Protein AF-A0A535LCZ8-F1 (afdb_monomer_lite)

Foldseek 3Di:
DQLADPQAADDPVADWDPPPNIGGRDPHNVVRVVVVVCCCVVPCCPPVVNDDLLSVQCVVPNCVNVDDSVVVSVVVVVVVVCVVVVNDDD

Sequence (90 aa):
MTLSLSNMRCVPEYRCLQENGGYAIFDTWEQGFEAWFKLIRNLYVAYWGRVTVDQIIPKYAPNSDGNNEAGYIASLKHTIDVWRAGIVQA

Secondary structure (DSSP, 8-state):
----SSSPPP-TTSEEE-GGG-EEE-SSHHHHHHHHHHIIIIIIIIIT---SHHHHHHHHS-GGGT--HHHHHHHHHHHHHHHHTT----

Structure (mmCIF, N/CA/C/O backbone):
data_AF-A0A535LCZ8-F1
#
_entry.id   AF-A0A535LCZ8-F1
#
loop_
_atom_site.group_PDB
_atom_site.id
_atom_site.type_symbol
_atom_site.label_atom_id
_atom_site.label_alt_id
_atom_site.label_comp_id
_atom_site.label_asym_id
_atom_site.label_entity_id
_atom_site.label_seq_id
_atom_site.pdbx_PDB_ins_code
_atom_site.Cartn_x
_atom_site.Cartn_y
_atom_site.Cartn_z
_atom_site.occupancy
_atom_site.B_iso_or_equiv
_atom_site.auth_seq_id
_atom_site.auth_comp_id
_atom_site.auth_asym_id
_atom_site.auth_atom_id
_atom_site.pdbx_PDB_model_num
ATOM 1 N N . MET A 1 1 ? 7.202 11.977 -13.654 1.00 73.94 1 MET A N 1
ATOM 2 C CA . MET A 1 1 ? 6.200 11.487 -12.682 1.00 73.94 1 MET A CA 1
ATOM 3 C C . MET A 1 1 ? 5.900 10.032 -13.012 1.00 73.94 1 MET A C 1
ATOM 5 O O . MET A 1 1 ? 5.766 9.743 -14.191 1.00 73.94 1 MET A O 1
ATOM 9 N N . THR A 1 2 ? 5.863 9.127 -12.030 1.00 84.94 2 THR A N 1
ATOM 10 C CA . THR A 1 2 ? 5.6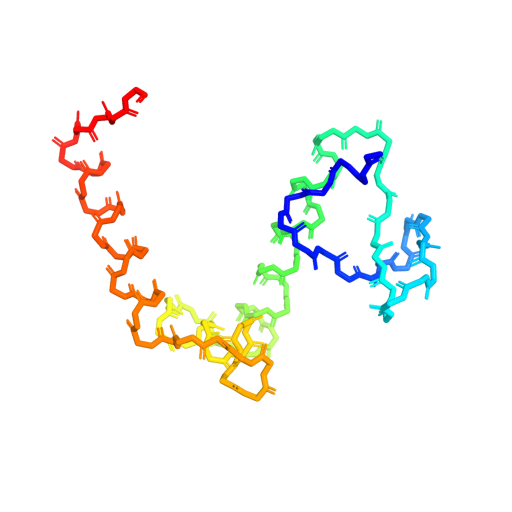61 7.675 -12.246 1.00 84.94 2 THR A CA 1
ATOM 11 C C . THR A 1 2 ? 4.191 7.260 -12.369 1.00 84.94 2 THR A C 1
ATOM 13 O O . THR A 1 2 ? 3.934 6.122 -12.739 1.00 84.94 2 THR A O 1
ATOM 16 N N . LEU A 1 3 ? 3.245 8.158 -12.050 1.00 91.69 3 LEU A N 1
ATOM 17 C CA . LEU A 1 3 ? 1.793 7.897 -11.989 1.00 91.69 3 LEU A CA 1
ATOM 18 C C . LEU A 1 3 ? 1.425 6.697 -11.094 1.00 91.69 3 LEU A C 1
ATOM 20 O O . LEU A 1 3 ? 0.423 6.022 -11.306 1.00 91.69 3 LEU A O 1
ATOM 24 N N . SER A 1 4 ? 2.250 6.432 -10.076 1.00 88.44 4 SER A N 1
ATOM 25 C CA . SER A 1 4 ? 2.043 5.359 -9.108 1.00 88.44 4 SER A CA 1
ATOM 26 C C . SER A 1 4 ? 1.295 5.851 -7.875 1.00 88.44 4 SER A C 1
ATOM 28 O O . SER A 1 4 ? 1.582 6.927 -7.346 1.00 88.44 4 SER A O 1
ATOM 30 N N . LEU A 1 5 ? 0.395 5.020 -7.350 1.00 86.31 5 LEU A N 1
ATOM 31 C CA . LEU A 1 5 ? -0.075 5.191 -5.982 1.00 86.31 5 LEU A CA 1
ATOM 32 C C . LEU A 1 5 ? 1.036 4.725 -5.033 1.00 86.31 5 LEU A C 1
ATOM 34 O O . LEU A 1 5 ? 1.417 3.557 -5.065 1.00 86.31 5 LEU A O 1
ATOM 38 N N . SER A 1 6 ? 1.549 5.618 -4.181 1.00 77.94 6 SER A N 1
ATOM 39 C CA . SER A 1 6 ? 2.698 5.336 -3.303 1.00 77.94 6 SER A CA 1
ATOM 40 C C . SER A 1 6 ? 4.000 5.023 -4.077 1.00 77.94 6 SER A C 1
ATOM 42 O O . SER A 1 6 ? 4.107 5.257 -5.283 1.00 77.94 6 SER A O 1
ATOM 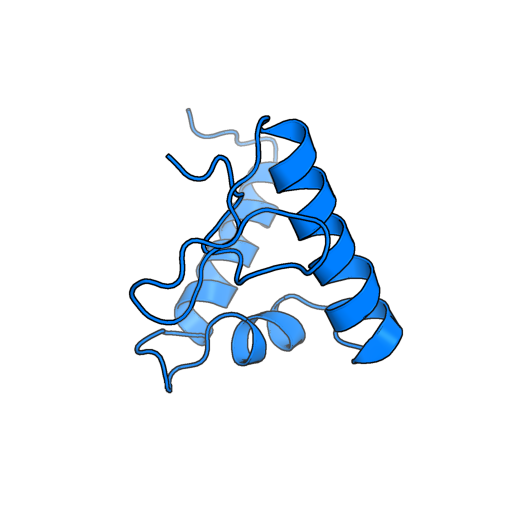44 N N . ASN A 1 7 ? 5.013 4.508 -3.374 1.00 81.44 7 ASN A N 1
ATOM 45 C CA . ASN A 1 7 ? 6.332 4.150 -3.905 1.00 81.44 7 ASN A CA 1
ATOM 46 C C . ASN A 1 7 ? 6.336 2.725 -4.486 1.00 81.44 7 ASN A C 1
ATOM 48 O O . ASN A 1 7 ? 7.071 1.854 -4.016 1.00 81.44 7 ASN A O 1
ATOM 52 N N . MET A 1 8 ? 5.485 2.468 -5.486 1.00 90.94 8 MET A N 1
ATOM 53 C CA . MET A 1 8 ? 5.404 1.153 -6.132 1.00 90.94 8 MET A CA 1
ATOM 54 C C . MET A 1 8 ? 6.760 0.749 -6.716 1.00 90.94 8 MET A C 1
ATOM 56 O O . MET A 1 8 ? 7.292 1.402 -7.618 1.00 90.94 8 MET A O 1
ATOM 60 N N . ARG A 1 9 ? 7.305 -0.357 -6.203 1.0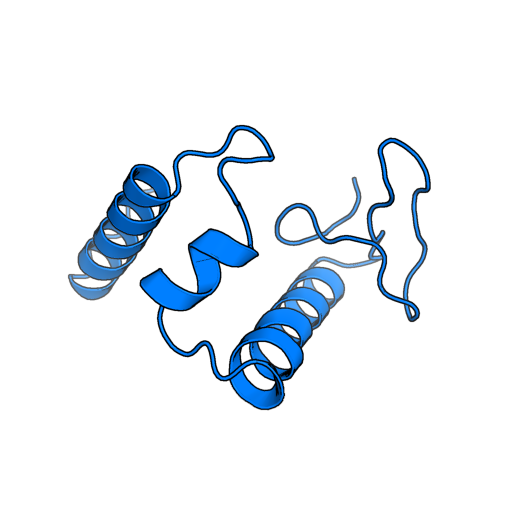0 91.50 9 ARG A N 1
ATOM 61 C CA . ARG A 1 9 ? 8.489 -1.010 -6.767 1.00 91.50 9 ARG A CA 1
ATOM 62 C C . ARG A 1 9 ? 8.167 -1.596 -8.133 1.00 91.50 9 ARG A C 1
ATOM 64 O O . ARG A 1 9 ? 7.003 -1.708 -8.505 1.00 91.50 9 ARG A O 1
ATOM 71 N N . CYS A 1 10 ? 9.204 -1.936 -8.887 1.00 92.69 10 CYS A N 1
ATOM 72 C CA . CYS A 1 10 ? 9.033 -2.418 -10.249 1.00 92.69 10 CYS A CA 1
ATOM 73 C C . CYS A 1 10 ? 8.130 -3.651 -10.323 1.00 92.69 10 CYS A C 1
ATOM 75 O O . CYS A 1 10 ? 8.272 -4.602 -9.555 1.00 92.69 10 CYS A O 1
ATOM 77 N N . VAL A 1 11 ? 7.199 -3.596 -11.270 1.00 89.88 11 VAL A N 1
ATOM 78 C CA . VAL A 1 11 ? 6.194 -4.617 -11.555 1.00 89.88 11 VAL A CA 1
ATOM 79 C C . VAL A 1 11 ? 6.482 -5.119 -12.976 1.00 89.88 11 VAL A C 1
ATOM 81 O O . VAL A 1 11 ? 6.641 -4.269 -13.853 1.00 89.88 11 VAL A O 1
ATOM 84 N N . PRO A 1 12 ? 6.611 -6.440 -13.220 1.00 89.12 12 PRO A N 1
ATOM 85 C CA . PRO A 1 12 ? 7.098 -6.980 -14.498 1.00 89.12 12 PRO A CA 1
ATOM 86 C C . PRO A 1 12 ? 6.360 -6.479 -15.745 1.00 89.12 12 PRO A C 1
ATOM 88 O O . PRO A 1 12 ? 6.954 -6.366 -16.812 1.00 89.12 12 PRO A O 1
ATOM 91 N N . GLU A 1 13 ? 5.073 -6.174 -15.608 1.00 89.69 13 GLU A N 1
ATOM 92 C CA . GLU A 1 13 ? 4.192 -5.732 -16.685 1.00 89.69 13 GLU A CA 1
ATOM 93 C C . GLU A 1 13 ? 4.393 -4.260 -17.089 1.00 89.69 13 GLU A C 1
ATOM 95 O O . GLU A 1 13 ? 3.847 -3.830 -18.104 1.00 89.69 13 GLU A O 1
ATOM 100 N N . TYR A 1 14 ? 5.166 -3.482 -16.323 1.00 93.38 14 TYR A N 1
ATOM 101 C CA . TYR A 1 14 ? 5.330 -2.041 -16.518 1.00 93.38 14 TYR A CA 1
ATOM 102 C C . TYR A 1 14 ? 6.796 -1.629 -16.643 1.00 93.38 14 TYR A C 1
ATOM 104 O O . TYR A 1 14 ? 7.720 -2.314 -16.198 1.00 93.38 14 TYR A O 1
ATOM 112 N N . ARG A 1 15 ? 7.022 -0.451 -17.238 1.00 94.06 15 ARG A N 1
ATOM 113 C CA . ARG A 1 15 ? 8.363 0.139 -17.314 1.00 94.06 15 ARG A CA 1
ATOM 114 C C . ARG A 1 15 ? 8.902 0.373 -15.901 1.00 94.06 15 ARG A C 1
ATOM 116 O O . ARG A 1 15 ? 8.160 0.727 -14.991 1.00 94.06 15 ARG A O 1
ATOM 123 N N . CYS A 1 16 ? 10.205 0.201 -15.728 1.00 93.81 16 CYS A N 1
ATOM 124 C CA . CYS A 1 16 ? 10.874 0.318 -14.436 1.00 93.81 16 CYS A CA 1
ATOM 125 C C . CYS A 1 16 ? 11.979 1.373 -14.520 1.00 93.81 16 CYS A C 1
ATOM 127 O O . CYS A 1 16 ? 12.909 1.242 -15.319 1.00 93.81 16 CYS A O 1
ATOM 129 N N . LEU A 1 17 ? 11.881 2.414 -13.693 1.00 91.88 17 LEU A N 1
ATOM 130 C CA . LEU A 1 17 ? 12.969 3.357 -13.458 1.00 91.88 17 LEU A CA 1
ATOM 131 C C . LEU A 1 17 ? 13.946 2.716 -12.475 1.00 91.88 17 LEU A C 1
ATOM 133 O O . LEU A 1 17 ? 13.606 2.563 -11.309 1.00 91.88 17 LEU A O 1
ATOM 137 N N . GLN A 1 18 ? 15.137 2.338 -12.936 1.00 90.38 18 GLN A N 1
ATOM 138 C CA . GLN A 1 18 ? 16.094 1.543 -12.148 1.00 90.38 18 GLN A CA 1
ATOM 139 C C . GLN A 1 18 ? 16.824 2.328 -11.042 1.00 90.38 18 GLN A C 1
ATOM 141 O O . GLN A 1 18 ? 17.490 1.739 -10.193 1.00 90.38 18 GLN A O 1
ATOM 146 N N . GLU A 1 19 ? 16.707 3.653 -11.024 1.00 84.88 19 GLU A N 1
ATOM 147 C CA . GLU A 1 19 ? 17.338 4.501 -10.011 1.00 84.88 19 GLU A CA 1
ATOM 148 C C . GLU A 1 19 ? 16.792 4.206 -8.600 1.00 84.88 19 GLU A C 1
ATOM 150 O O . GLU A 1 19 ? 15.610 3.907 -8.420 1.00 84.88 19 GLU A O 1
ATOM 155 N N . ASN A 1 20 ? 17.651 4.300 -7.575 1.00 77.19 20 ASN A N 1
ATOM 156 C CA . ASN A 1 20 ? 17.280 4.193 -6.153 1.00 77.19 20 ASN A CA 1
ATOM 157 C C . ASN A 1 20 ? 16.436 2.948 -5.785 1.00 77.19 20 ASN A C 1
ATOM 159 O O . ASN A 1 20 ? 15.496 3.019 -4.983 1.00 77.19 20 ASN A O 1
ATOM 163 N N . GLY A 1 21 ? 16.780 1.794 -6.364 1.00 78.44 21 GLY A N 1
ATOM 164 C CA . GLY A 1 21 ? 16.168 0.505 -6.029 1.00 78.44 21 GLY A CA 1
ATOM 165 C C . GLY A 1 21 ? 14.906 0.162 -6.825 1.00 78.44 21 GLY A C 1
ATOM 166 O O . GLY A 1 21 ? 14.204 -0.775 -6.450 1.00 78.44 21 GLY A O 1
ATOM 167 N N . GLY A 1 22 ? 14.617 0.888 -7.907 1.00 90.81 22 GLY A N 1
ATOM 168 C CA . GLY A 1 22 ? 13.576 0.509 -8.858 1.00 90.81 22 GLY A CA 1
ATOM 169 C C . GLY A 1 22 ? 12.184 1.021 -8.486 1.00 90.81 22 GLY A C 1
ATOM 170 O O . GLY A 1 22 ? 11.657 0.685 -7.421 1.00 90.81 22 GLY A O 1
ATOM 171 N N . TYR A 1 23 ? 11.555 1.766 -9.397 1.00 93.19 23 TYR A N 1
ATOM 172 C CA . TYR A 1 23 ? 10.158 2.199 -9.286 1.00 93.19 23 TYR A CA 1
ATOM 173 C C . TYR A 1 23 ? 9.382 1.942 -10.579 1.00 93.19 23 TYR A C 1
ATOM 175 O O . TYR A 1 23 ? 9.885 2.195 -11.676 1.00 93.19 23 TYR A O 1
ATOM 183 N N . ALA A 1 24 ? 8.152 1.443 -10.451 1.00 94.75 24 ALA A N 1
ATOM 184 C CA . ALA A 1 24 ? 7.269 1.233 -11.594 1.00 94.75 24 ALA A CA 1
ATOM 185 C C . ALA A 1 24 ? 6.826 2.580 -12.189 1.00 94.75 24 ALA A C 1
ATOM 187 O O . ALA A 1 24 ? 6.484 3.510 -11.459 1.00 94.75 24 ALA A O 1
ATOM 188 N N . ILE A 1 25 ? 6.829 2.671 -13.517 1.00 94.50 25 ILE A N 1
ATOM 189 C CA . ILE A 1 25 ? 6.312 3.799 -14.289 1.00 94.50 25 ILE A CA 1
ATOM 190 C C . ILE A 1 25 ? 5.039 3.335 -14.996 1.00 94.50 25 ILE A C 1
ATOM 192 O O . ILE A 1 25 ? 5.082 2.411 -15.811 1.00 94.50 25 ILE A O 1
ATOM 196 N N . PHE A 1 26 ? 3.936 4.017 -14.709 1.00 95.25 26 PHE A N 1
ATOM 197 C CA . PHE A 1 26 ? 2.638 3.817 -15.341 1.00 95.25 26 PHE A CA 1
ATOM 198 C C . PHE A 1 26 ? 2.360 4.937 -16.345 1.00 95.25 26 PHE A C 1
ATOM 200 O O . PHE A 1 26 ? 2.874 6.049 -16.204 1.00 95.25 26 PHE A O 1
ATOM 207 N N . ASP A 1 27 ? 1.542 4.648 -17.356 1.00 95.06 27 ASP A N 1
ATOM 208 C CA . ASP A 1 27 ? 1.162 5.630 -18.376 1.00 95.06 27 ASP A CA 1
ATOM 209 C C . ASP A 1 27 ? -0.109 6.401 -17.977 1.00 95.06 27 ASP A C 1
ATOM 211 O O . ASP A 1 27 ? -0.364 7.491 -18.486 1.00 95.06 27 ASP A O 1
ATOM 215 N N . THR A 1 28 ? -0.888 5.862 -17.032 1.00 95.31 28 THR A N 1
ATOM 216 C CA . THR A 1 28 ? -2.110 6.470 -16.483 1.00 95.31 28 THR A CA 1
ATOM 217 C C . THR A 1 28 ? -2.189 6.267 -14.971 1.00 95.31 28 THR A C 1
ATOM 219 O O . THR A 1 28 ? -1.582 5.340 -14.427 1.00 95.31 28 THR A O 1
ATOM 222 N N . TRP A 1 29 ? -2.962 7.110 -14.281 1.00 94.75 29 TRP A N 1
ATOM 223 C CA . TRP A 1 29 ? -3.222 6.926 -12.852 1.00 94.75 29 TRP A CA 1
ATOM 224 C C . TRP A 1 29 ? -3.958 5.616 -12.583 1.00 94.75 29 TRP A C 1
ATOM 226 O O . TRP A 1 29 ? -3.617 4.902 -11.644 1.00 94.75 29 TRP A O 1
ATOM 236 N N . GLU A 1 30 ? -4.928 5.272 -13.426 1.00 95.81 30 GLU A N 1
ATOM 237 C CA . GLU A 1 30 ? -5.752 4.070 -13.334 1.00 95.81 30 GLU A CA 1
ATOM 238 C C . GLU A 1 30 ? -4.894 2.802 -13.310 1.00 95.81 30 GLU A C 1
ATOM 240 O O . GLU A 1 30 ? -5.110 1.937 -12.462 1.00 95.81 30 GLU A O 1
ATOM 245 N N . GLN A 1 31 ? -3.866 2.725 -14.163 1.00 95.56 31 GLN A N 1
ATOM 246 C CA . GLN A 1 31 ? -2.893 1.627 -14.142 1.00 95.56 31 GLN A CA 1
ATOM 247 C C . GLN A 1 31 ? -2.120 1.565 -12.817 1.00 95.56 31 GLN A C 1
ATOM 249 O O . GLN A 1 31 ? -1.940 0.482 -12.257 1.00 95.56 31 GLN A O 1
ATOM 254 N N . GLY A 1 32 ? -1.688 2.716 -12.291 1.00 94.88 32 GLY A N 1
ATOM 255 C CA . GLY A 1 32 ? -0.997 2.794 -11.005 1.00 94.88 32 GLY A CA 1
ATOM 256 C C . GLY A 1 32 ? -1.873 2.346 -9.832 1.00 94.88 32 GLY A C 1
ATOM 257 O O . GLY A 1 32 ? -1.416 1.587 -8.972 1.00 94.88 32 GLY A O 1
ATOM 258 N N . PHE A 1 33 ? -3.143 2.759 -9.817 1.00 95.38 33 PHE A N 1
ATOM 259 C CA . PHE A 1 33 ? -4.132 2.300 -8.840 1.00 95.38 33 PHE A CA 1
ATOM 260 C C . PHE A 1 33 ? -4.377 0.794 -8.964 1.00 95.38 33 PHE A C 1
ATOM 262 O O . PHE A 1 33 ? -4.299 0.078 -7.965 1.00 95.38 33 PHE A O 1
ATOM 269 N N . GLU A 1 34 ? -4.627 0.291 -10.175 1.00 95.38 34 GLU A N 1
ATOM 270 C CA . GLU A 1 34 ? -4.873 -1.131 -10.416 1.00 95.38 34 GLU A CA 1
ATOM 271 C C . GLU A 1 34 ? -3.694 -1.996 -9.947 1.00 95.38 34 GLU A C 1
ATOM 273 O O . GLU A 1 34 ? -3.894 -2.998 -9.253 1.00 95.38 34 GLU A O 1
ATOM 278 N N . ALA A 1 35 ? -2.463 -1.599 -10.278 1.00 95.31 35 ALA A N 1
ATOM 279 C CA . ALA A 1 35 ? -1.259 -2.313 -9.870 1.00 95.31 35 ALA A CA 1
ATOM 280 C C . ALA A 1 35 ? -1.107 -2.353 -8.343 1.00 95.31 35 ALA A C 1
ATOM 282 O O . ALA A 1 35 ? -0.810 -3.410 -7.778 1.00 95.31 35 ALA A O 1
ATOM 283 N N . TRP A 1 36 ? -1.363 -1.234 -7.660 1.00 95.38 36 TRP A N 1
ATOM 284 C CA . TRP A 1 36 ? -1.318 -1.182 -6.201 1.00 95.38 36 TRP A CA 1
ATOM 285 C C . TRP A 1 36 ? -2.402 -2.063 -5.556 1.00 95.38 36 TRP A C 1
ATOM 287 O O . TRP A 1 36 ? -2.106 -2.850 -4.654 1.00 95.38 36 TRP A O 1
ATOM 297 N N . PHE A 1 37 ? -3.643 -2.030 -6.056 1.00 95.62 37 PHE A N 1
ATOM 298 C CA . PHE A 1 37 ? -4.710 -2.901 -5.547 1.00 95.62 37 PHE A CA 1
ATOM 299 C C . PHE A 1 37 ? -4.407 -4.385 -5.776 1.00 95.62 37 PHE A C 1
ATOM 301 O O . PHE A 1 37 ? -4.655 -5.203 -4.887 1.00 95.62 37 PHE A O 1
ATOM 308 N N . LYS A 1 38 ? -3.828 -4.748 -6.929 1.00 95.62 38 LYS A N 1
ATOM 309 C CA . LYS A 1 38 ? -3.357 -6.115 -7.199 1.00 95.62 38 LYS A CA 1
ATOM 310 C C . LYS A 1 38 ? -2.258 -6.536 -6.225 1.00 95.62 38 LYS A C 1
ATOM 312 O O . LYS A 1 38 ? -2.322 -7.657 -5.726 1.00 95.62 38 LYS A O 1
ATOM 317 N N . LEU A 1 39 ? -1.304 -5.659 -5.907 1.00 94.94 39 LEU A N 1
ATOM 318 C CA . LEU A 1 39 ? -0.265 -5.929 -4.908 1.00 94.94 39 LEU A CA 1
ATOM 319 C C . LEU A 1 39 ? -0.882 -6.247 -3.539 1.00 94.94 39 LEU A C 1
ATOM 321 O O . LEU A 1 39 ? -0.598 -7.299 -2.965 1.00 94.94 39 LEU A O 1
ATOM 325 N N . ILE A 1 40 ? -1.755 -5.374 -3.029 1.00 95.94 40 ILE A N 1
ATOM 326 C CA . ILE A 1 40 ? -2.386 -5.575 -1.719 1.00 95.94 40 ILE A CA 1
ATOM 327 C C . ILE A 1 40 ? -3.253 -6.840 -1.715 1.00 95.94 40 ILE A C 1
ATOM 329 O O . ILE A 1 40 ? -3.106 -7.689 -0.836 1.00 95.94 40 ILE A O 1
ATOM 333 N N . ARG A 1 41 ? -4.123 -7.014 -2.715 1.00 97.38 41 ARG A N 1
ATOM 334 C CA . ARG A 1 41 ? -5.035 -8.161 -2.791 1.00 97.38 41 ARG A CA 1
ATOM 335 C C . ARG A 1 41 ? -4.288 -9.484 -2.948 1.00 97.38 41 ARG A C 1
ATOM 337 O O . ARG A 1 41 ? -4.557 -10.430 -2.212 1.00 97.38 41 ARG A O 1
ATOM 344 N N . ASN A 1 42 ? -3.401 -9.581 -3.933 1.00 97.12 42 ASN A N 1
ATOM 345 C CA . ASN A 1 42 ? -2.833 -10.865 -4.328 1.00 97.12 42 ASN A CA 1
ATOM 346 C C . ASN A 1 42 ? -1.662 -11.252 -3.422 1.00 97.12 42 ASN A C 1
ATOM 348 O O . ASN A 1 42 ? -1.594 -12.392 -2.973 1.00 97.12 42 ASN A O 1
ATOM 352 N N . LEU A 1 43 ? -0.756 -10.315 -3.126 1.00 95.94 43 LEU A N 1
ATOM 353 C CA . LEU A 1 43 ? 0.432 -10.625 -2.335 1.00 95.94 43 LEU A CA 1
ATOM 354 C C . LEU A 1 43 ? 0.155 -10.531 -0.835 1.00 95.94 43 LEU A C 1
ATOM 356 O O . LEU A 1 43 ? 0.354 -11.506 -0.117 1.00 95.94 43 LEU A O 1
ATOM 360 N N . TYR A 1 44 ? -0.301 -9.374 -0.349 1.00 97.38 44 TYR A N 1
ATOM 361 C CA . TYR A 1 44 ? -0.451 -9.166 1.094 1.00 97.38 44 TYR A CA 1
ATOM 362 C C . TYR A 1 44 ? -1.601 -9.993 1.665 1.00 97.38 44 TYR A C 1
ATOM 364 O O . TYR A 1 44 ? -1.392 -10.737 2.621 1.00 97.38 44 TYR A O 1
ATOM 372 N N . VAL A 1 45 ? -2.787 -9.900 1.063 1.00 98.19 45 VAL A N 1
ATOM 373 C CA . VAL A 1 45 ? -3.987 -10.588 1.551 1.00 98.19 45 VAL A CA 1
ATOM 374 C C . VAL A 1 45 ? -3.971 -12.066 1.170 1.00 98.19 45 VAL A C 1
ATOM 376 O O . VAL A 1 45 ? -3.955 -12.912 2.059 1.00 98.19 45 VAL A O 1
ATOM 379 N N . ALA A 1 46 ? -3.964 -12.398 -0.125 1.00 98.44 46 ALA A N 1
ATOM 380 C CA . ALA A 1 46 ? -4.171 -13.781 -0.556 1.00 98.44 46 ALA A CA 1
ATOM 381 C C . ALA A 1 46 ? -2.953 -14.687 -0.312 1.00 98.44 46 ALA A C 1
ATOM 383 O O . ALA A 1 46 ? -3.122 -15.808 0.157 1.00 98.44 46 ALA A O 1
ATOM 384 N N . TYR A 1 47 ? -1.736 -14.219 -0.609 1.00 98.31 47 TYR A N 1
ATOM 385 C CA . TYR A 1 47 ? -0.531 -15.046 -0.486 1.00 98.31 47 TYR A CA 1
ATOM 386 C C . TYR A 1 47 ? 0.096 -15.007 0.917 1.00 98.31 47 TYR A C 1
ATOM 388 O O . TYR A 1 47 ? 0.446 -16.049 1.463 1.00 98.31 47 TYR A O 1
ATOM 396 N N . TRP A 1 48 ? 0.231 -13.827 1.533 1.00 98.38 48 TRP A N 1
ATOM 397 C CA . TRP A 1 48 ? 0.820 -13.681 2.873 1.00 98.38 48 TRP A CA 1
ATOM 398 C C . TRP A 1 48 ? -0.188 -13.754 4.025 1.00 98.38 48 TRP A C 1
ATOM 400 O O . TRP A 1 48 ? 0.238 -13.781 5.180 1.00 98.38 48 TRP A O 1
ATOM 410 N N . GLY A 1 49 ? -1.497 -13.759 3.752 1.00 98.38 49 GLY A N 1
ATOM 411 C CA . GLY A 1 49 ? -2.530 -13.834 4.791 1.00 98.38 49 GLY A CA 1
ATOM 412 C C . GLY A 1 49 ? -2.616 -12.596 5.693 1.00 98.38 49 GLY A C 1
ATOM 413 O O . GLY A 1 49 ? -3.123 -12.682 6.810 1.00 98.38 49 GLY A O 1
ATOM 414 N N . ARG A 1 50 ? -2.102 -11.442 5.250 1.00 98.44 50 ARG A N 1
ATOM 415 C CA . ARG A 1 50 ? -2.119 -10.171 5.991 1.00 98.44 50 ARG A CA 1
ATOM 416 C C . ARG A 1 50 ? -3.377 -9.396 5.621 1.00 98.44 50 ARG A C 1
ATOM 418 O O . ARG A 1 50 ? -3.447 -8.792 4.556 1.00 98.44 50 ARG A O 1
ATOM 425 N N . VAL A 1 51 ? -4.366 -9.425 6.506 1.00 97.69 51 VAL A N 1
ATOM 426 C CA . VAL A 1 51 ? -5.726 -8.920 6.262 1.00 97.69 51 VAL A CA 1
ATOM 427 C C . VAL A 1 51 ? -6.084 -7.682 7.083 1.00 97.69 51 VAL A C 1
ATOM 429 O O . VAL A 1 51 ? -7.150 -7.107 6.884 1.00 97.69 51 VAL A O 1
ATOM 432 N N . THR A 1 52 ? -5.208 -7.240 7.989 1.00 97.44 52 THR A N 1
ATOM 433 C CA . THR A 1 52 ? -5.395 -6.005 8.764 1.00 97.44 52 THR A CA 1
ATOM 434 C C . THR A 1 52 ? -4.277 -4.998 8.512 1.00 97.44 52 THR A C 1
ATOM 436 O O . THR A 1 52 ? -3.168 -5.357 8.113 1.00 97.44 52 THR A O 1
ATOM 439 N N . VAL A 1 53 ? -4.547 -3.721 8.798 1.00 96.19 53 VAL A N 1
ATOM 440 C CA . VAL A 1 53 ? -3.538 -2.649 8.719 1.00 96.19 53 VAL A CA 1
ATOM 441 C C . VAL A 1 53 ? -2.336 -2.964 9.616 1.00 96.19 53 VAL A C 1
ATOM 443 O O . VAL A 1 53 ? -1.198 -2.837 9.169 1.00 96.19 53 VAL A O 1
ATOM 446 N N . ASP A 1 54 ? -2.570 -3.468 10.832 1.00 98.00 54 ASP A N 1
ATOM 447 C CA . ASP A 1 54 ? -1.509 -3.865 11.769 1.00 98.00 54 ASP A CA 1
ATOM 448 C C . ASP A 1 54 ? -0.607 -4.975 11.214 1.00 98.00 54 ASP A C 1
ATOM 450 O O . ASP A 1 54 ? 0.579 -5.028 11.520 1.00 98.00 54 ASP A O 1
ATOM 454 N N . GLN A 1 55 ? -1.154 -5.866 10.382 1.00 98.00 55 GLN A N 1
ATOM 455 C CA . GLN A 1 55 ? -0.387 -6.937 9.746 1.00 98.00 55 GLN A CA 1
ATOM 456 C C . GLN A 1 55 ? 0.356 -6.460 8.496 1.00 98.00 55 GLN A C 1
ATOM 458 O O . GLN A 1 55 ? 1.442 -6.964 8.205 1.00 98.00 55 GLN A O 1
ATOM 463 N N . ILE A 1 56 ? -0.229 -5.540 7.728 1.00 97.31 56 ILE A N 1
ATOM 464 C CA . ILE A 1 56 ? 0.314 -5.075 6.446 1.00 97.31 56 ILE A CA 1
ATOM 465 C C . ILE A 1 56 ? 1.457 -4.079 6.659 1.00 97.31 56 ILE A C 1
ATOM 467 O O . ILE A 1 56 ? 2.518 -4.239 6.052 1.00 97.31 56 ILE A O 1
ATOM 471 N N . ILE A 1 57 ? 1.267 -3.076 7.523 1.00 96.69 57 ILE A N 1
ATOM 472 C CA . ILE A 1 57 ? 2.190 -1.937 7.642 1.00 96.69 57 ILE A CA 1
ATOM 473 C C . ILE A 1 57 ? 3.616 -2.347 8.021 1.00 96.69 57 ILE A C 1
ATOM 475 O O . ILE A 1 57 ? 4.525 -1.906 7.320 1.00 96.69 57 ILE A O 1
ATOM 479 N N . PRO A 1 58 ? 3.859 -3.258 8.984 1.00 96.88 58 PRO A N 1
ATOM 480 C CA . PRO A 1 58 ? 5.223 -3.675 9.312 1.00 96.88 58 PRO A CA 1
ATOM 481 C C . PRO A 1 58 ? 5.977 -4.344 8.161 1.00 96.88 58 PRO A C 1
ATOM 483 O O . PRO A 1 58 ? 7.195 -4.454 8.206 1.00 96.88 58 PRO A O 1
ATOM 486 N N . LYS A 1 59 ? 5.271 -4.813 7.122 1.00 95.62 59 LYS A N 1
ATOM 487 C CA . LYS A 1 59 ? 5.895 -5.348 5.908 1.00 95.62 59 LYS A CA 1
ATOM 488 C C . LYS A 1 59 ? 5.958 -4.327 4.773 1.00 95.62 59 LYS A C 1
ATOM 490 O O . LYS A 1 59 ? 6.853 -4.414 3.942 1.00 95.62 59 LYS A O 1
ATOM 495 N N . TYR A 1 60 ? 4.993 -3.416 4.702 1.00 93.38 60 TYR A N 1
ATOM 496 C CA . TYR A 1 60 ? 4.904 -2.392 3.661 1.00 93.38 60 TYR A CA 1
ATOM 497 C C . TYR A 1 60 ? 5.862 -1.218 3.903 1.00 93.38 60 TYR A C 1
ATOM 499 O O . TYR A 1 60 ? 6.468 -0.723 2.960 1.00 93.38 60 TYR A O 1
ATOM 507 N N . ALA A 1 61 ? 6.001 -0.787 5.157 1.00 93.06 61 ALA A N 1
ATOM 508 C CA . ALA A 1 61 ? 6.816 0.350 5.572 1.00 93.06 61 ALA A CA 1
ATOM 509 C C . ALA A 1 61 ? 7.521 0.028 6.904 1.00 93.06 61 ALA A C 1
ATOM 511 O O . ALA A 1 61 ? 7.126 0.550 7.947 1.00 93.06 61 ALA A O 1
ATOM 512 N N . PRO A 1 62 ? 8.519 -0.875 6.894 1.00 95.00 62 PRO A N 1
ATOM 513 C CA . PRO A 1 62 ? 9.221 -1.295 8.103 1.00 95.00 62 PRO A CA 1
ATOM 514 C C . PRO A 1 62 ? 10.146 -0.201 8.654 1.00 95.00 62 PRO A C 1
ATOM 516 O O . PRO A 1 62 ? 10.632 0.667 7.920 1.00 95.00 62 PRO A O 1
ATOM 519 N N . ASN A 1 63 ? 10.472 -0.302 9.942 1.00 96.69 63 ASN A N 1
ATOM 520 C CA . ASN A 1 63 ? 11.425 0.558 10.635 1.00 96.69 63 ASN A CA 1
ATOM 521 C C . ASN A 1 63 ? 12.838 0.461 10.061 1.00 96.69 63 ASN A C 1
ATOM 523 O O . ASN A 1 63 ? 13.571 1.445 10.089 1.00 96.69 63 ASN A O 1
ATOM 527 N N . SER A 1 64 ? 13.202 -0.692 9.486 1.00 95.19 64 SER A N 1
ATOM 528 C CA . SER A 1 64 ? 14.482 -0.879 8.786 1.00 95.19 64 SER A CA 1
ATOM 529 C C . SER A 1 64 ? 14.702 0.137 7.665 1.00 95.19 64 SER A C 1
ATOM 531 O O . SER A 1 64 ? 15.843 0.442 7.334 1.00 95.19 64 SER A O 1
ATOM 533 N N . ASP A 1 65 ? 13.610 0.681 7.124 1.00 90.31 65 ASP A N 1
ATOM 534 C CA . ASP A 1 65 ? 13.609 1.671 6.050 1.00 90.31 65 ASP A CA 1
ATOM 535 C C . ASP A 1 65 ? 13.389 3.097 6.603 1.00 90.31 65 ASP A C 1
ATOM 537 O O . ASP A 1 65 ? 13.073 4.020 5.857 1.00 90.31 65 ASP A O 1
ATOM 541 N N . GLY A 1 66 ? 13.523 3.288 7.922 1.00 94.50 66 GLY A N 1
ATOM 542 C CA . GLY A 1 66 ? 13.354 4.572 8.609 1.00 94.50 66 GLY A CA 1
ATOM 543 C C . GLY A 1 66 ? 11.902 4.961 8.910 1.00 94.50 66 GLY A C 1
ATOM 544 O O . GLY A 1 66 ? 11.644 6.114 9.251 1.00 94.50 66 GLY A O 1
ATOM 545 N N . ASN A 1 67 ? 10.945 4.034 8.791 1.00 95.25 67 ASN A N 1
ATOM 546 C CA . ASN A 1 67 ? 9.535 4.306 9.088 1.00 95.25 67 ASN A CA 1
ATOM 547 C C . ASN A 1 67 ? 9.204 4.157 10.585 1.00 95.25 67 ASN A C 1
ATOM 549 O O . ASN A 1 67 ? 9.905 3.482 11.335 1.00 95.25 67 ASN A O 1
ATOM 553 N N . ASN A 1 68 ? 8.092 4.759 11.016 1.00 97.31 68 ASN A N 1
ATOM 554 C CA . ASN A 1 68 ? 7.475 4.509 12.321 1.00 97.31 68 ASN A CA 1
ATOM 555 C C . ASN A 1 68 ? 6.161 3.743 12.114 1.00 97.31 68 ASN A C 1
ATOM 557 O O . ASN A 1 68 ? 5.125 4.352 11.840 1.00 97.31 68 ASN A O 1
ATOM 561 N N . GLU A 1 69 ? 6.193 2.417 12.244 1.00 97.06 69 GLU A N 1
ATOM 562 C CA . GLU A 1 69 ? 5.042 1.547 11.991 1.00 97.06 69 GLU A CA 1
ATOM 563 C C . GLU A 1 69 ? 3.866 1.887 12.899 1.00 97.06 69 GLU A C 1
ATOM 565 O O . GLU A 1 69 ? 2.740 2.009 12.423 1.00 97.06 69 GLU A O 1
ATOM 570 N N . ALA A 1 70 ? 4.116 2.061 14.200 1.00 97.62 70 ALA A N 1
ATOM 571 C CA . ALA A 1 70 ? 3.066 2.337 15.174 1.00 97.62 70 ALA A CA 1
ATOM 572 C C . ALA A 1 70 ? 2.372 3.675 14.877 1.00 97.62 70 ALA A C 1
ATOM 574 O O . ALA A 1 70 ? 1.142 3.748 14.860 1.00 97.62 70 ALA A O 1
ATOM 575 N N . GLY A 1 71 ? 3.158 4.715 14.578 1.00 98.00 71 GLY A N 1
ATOM 576 C CA .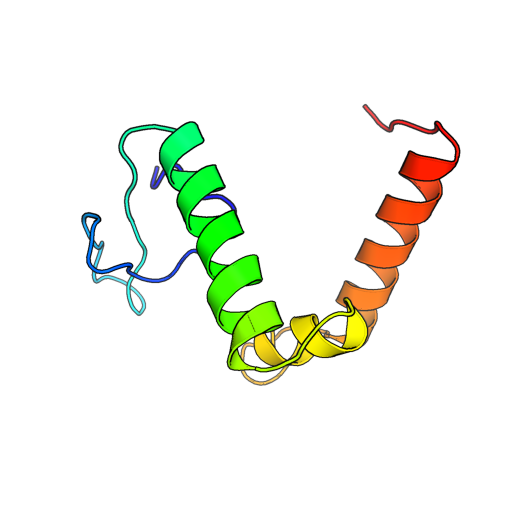 GLY A 1 71 ? 2.637 6.020 14.172 1.00 98.00 71 GLY A CA 1
ATOM 577 C C . GLY A 1 71 ? 1.845 5.952 12.864 1.00 98.00 71 GLY A C 1
ATOM 578 O O . GLY A 1 71 ? 0.760 6.526 12.771 1.00 98.00 71 GLY A O 1
ATOM 579 N N . TYR A 1 72 ? 2.336 5.198 11.878 1.00 96.00 72 TYR A N 1
ATOM 580 C CA . TYR A 1 72 ? 1.656 5.029 10.595 1.00 96.00 72 TYR A CA 1
ATOM 581 C C . TYR A 1 72 ? 0.324 4.273 10.757 1.00 96.00 72 TYR A C 1
ATOM 583 O O . TYR A 1 72 ? -0.715 4.731 10.280 1.00 96.00 72 TYR A O 1
ATOM 591 N N . ILE A 1 73 ? 0.309 3.168 11.507 1.00 98.06 73 ILE A N 1
ATOM 592 C CA . ILE A 1 73 ? -0.918 2.416 11.810 1.00 98.06 73 ILE A CA 1
ATOM 593 C C . ILE A 1 73 ? -1.942 3.311 12.519 1.00 98.06 73 ILE A C 1
ATOM 595 O O . ILE A 1 73 ? -3.114 3.312 12.137 1.00 98.06 73 ILE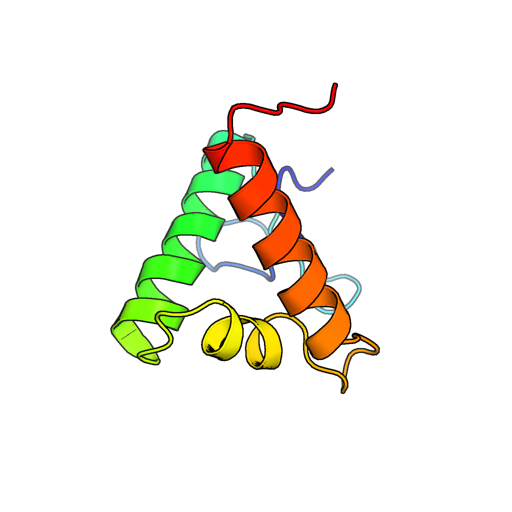 A O 1
ATOM 599 N N . ALA A 1 74 ? -1.513 4.077 13.528 1.00 98.19 74 ALA A N 1
ATOM 600 C CA . ALA A 1 74 ? -2.394 4.971 14.274 1.00 98.19 74 ALA A CA 1
ATOM 601 C C . ALA A 1 74 ? -3.001 6.056 13.372 1.00 98.19 74 ALA A C 1
ATOM 603 O O . ALA A 1 74 ? -4.213 6.270 13.400 1.00 98.19 74 ALA A O 1
ATOM 604 N N . SER A 1 75 ? -2.177 6.684 12.528 1.00 96.75 75 SER A N 1
ATOM 605 C CA . SER A 1 75 ? -2.628 7.697 11.572 1.00 96.75 75 SER A CA 1
ATOM 606 C C . SER A 1 75 ? -3.641 7.128 10.574 1.00 96.75 75 SER A C 1
ATOM 608 O O . SER A 1 75 ? -4.719 7.698 10.423 1.00 96.75 75 SER A O 1
ATOM 610 N N . LEU A 1 76 ? -3.362 5.969 9.966 1.00 95.19 76 LEU A N 1
ATOM 611 C CA . LEU A 1 76 ? -4.280 5.336 9.012 1.00 95.19 76 LEU A CA 1
ATOM 612 C C . LEU A 1 76 ? -5.626 4.981 9.639 1.00 95.19 76 LEU A C 1
ATOM 614 O O . LEU A 1 76 ? -6.669 5.265 9.053 1.00 95.19 76 LEU A O 1
ATOM 618 N N . LYS A 1 77 ? -5.614 4.365 10.826 1.00 97.00 77 LYS A N 1
ATOM 619 C CA . LYS A 1 77 ? -6.849 4.015 11.540 1.00 97.00 77 LYS A CA 1
ATOM 620 C C . LYS A 1 77 ? -7.670 5.260 11.852 1.00 97.00 77 LYS A C 1
ATOM 622 O O . LYS A 1 77 ? -8.857 5.281 11.549 1.00 97.00 77 LYS A O 1
ATOM 627 N N . HIS A 1 78 ? -7.023 6.314 12.347 1.00 95.94 78 HIS A N 1
ATOM 628 C CA . HIS A 1 78 ? -7.691 7.580 12.619 1.00 95.94 78 HIS A CA 1
ATOM 629 C C . HIS A 1 78 ? -8.324 8.186 11.357 1.00 95.94 78 HIS A C 1
ATOM 631 O O . HIS A 1 78 ? -9.499 8.540 11.383 1.00 95.94 78 HIS A O 1
ATOM 637 N N . THR A 1 79 ? -7.597 8.250 10.237 1.00 94.56 79 THR A N 1
ATOM 638 C CA . THR A 1 79 ? -8.137 8.760 8.965 1.00 94.56 79 THR A CA 1
ATOM 639 C C . THR A 1 79 ? -9.334 7.942 8.480 1.00 94.56 79 THR A C 1
ATOM 641 O O . THR A 1 79 ? -10.329 8.515 8.039 1.00 94.56 79 THR A O 1
ATOM 644 N N . ILE A 1 80 ? -9.275 6.611 8.589 1.00 93.62 80 ILE A N 1
ATOM 645 C CA . ILE A 1 80 ? -10.390 5.725 8.225 1.00 93.62 80 ILE A CA 1
ATOM 646 C C . ILE A 1 80 ? -11.610 5.986 9.117 1.00 93.62 80 ILE A C 1
ATOM 648 O O . ILE A 1 80 ? -12.729 6.049 8.609 1.00 93.62 80 ILE A O 1
ATOM 652 N N . ASP A 1 81 ? -11.414 6.145 10.425 1.00 95.44 81 ASP A N 1
ATOM 653 C CA . ASP A 1 81 ? -12.504 6.384 11.374 1.00 95.44 81 ASP A CA 1
ATOM 654 C C . ASP A 1 81 ? -13.163 7.753 11.150 1.00 95.44 81 ASP A C 1
ATOM 656 O O . ASP A 1 81 ? -14.389 7.848 11.111 1.00 95.44 81 ASP A O 1
ATOM 660 N N . VAL A 1 82 ? -12.362 8.795 10.909 1.00 94.94 82 VAL A N 1
ATOM 661 C CA . VAL A 1 82 ? -12.828 10.143 10.539 1.00 94.94 82 VAL A CA 1
ATOM 662 C C . VAL A 1 82 ? -13.646 10.101 9.244 1.00 94.94 82 VAL A C 1
ATOM 664 O O . VAL A 1 82 ? -14.758 10.631 9.197 1.00 94.94 82 V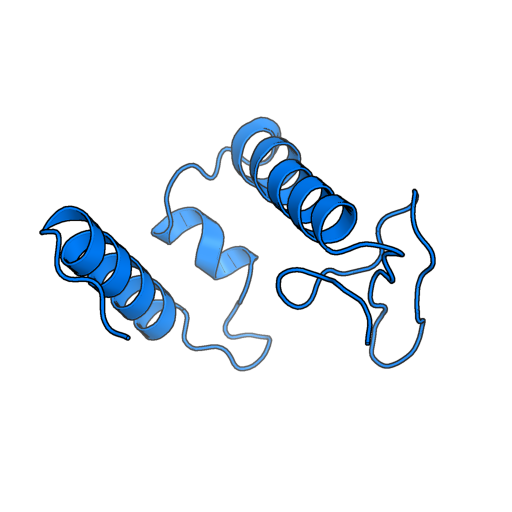AL A O 1
ATOM 667 N N . TRP A 1 83 ? -13.159 9.387 8.224 1.00 93.38 83 TRP A N 1
ATOM 668 C CA . TRP A 1 83 ? -13.878 9.222 6.960 1.00 93.38 83 TRP A CA 1
ATOM 669 C C . TRP A 1 83 ? -15.203 8.467 7.136 1.00 93.38 83 TRP A C 1
ATOM 671 O O . TRP A 1 83 ? -16.235 8.890 6.616 1.00 93.38 83 TRP A O 1
ATOM 681 N N . ARG A 1 84 ? -15.215 7.386 7.929 1.00 94.06 84 ARG A N 1
ATOM 682 C CA . ARG A 1 84 ? -16.436 6.628 8.264 1.00 94.06 84 ARG A CA 1
ATOM 683 C C . ARG A 1 84 ? -17.452 7.450 9.053 1.00 94.06 84 ARG A C 1
ATOM 685 O O . ARG A 1 84 ? -18.647 7.212 8.915 1.00 94.06 84 ARG A O 1
ATOM 692 N N . ALA A 1 85 ? -16.993 8.417 9.844 1.00 95.38 85 ALA A N 1
ATOM 693 C CA . ALA A 1 85 ? -17.851 9.371 10.539 1.00 95.38 85 ALA A CA 1
ATOM 694 C C . ALA A 1 85 ? -18.437 10.454 9.608 1.00 95.38 85 ALA A C 1
ATOM 696 O O . ALA A 1 85 ? -19.161 11.330 10.075 1.00 95.38 85 ALA A O 1
ATOM 697 N N . GLY A 1 86 ? -18.135 10.415 8.303 1.00 93.31 86 GLY A N 1
ATOM 698 C CA . GLY A 1 86 ? -18.594 11.403 7.324 1.00 93.31 86 GLY A CA 1
ATOM 699 C C . GLY A 1 86 ? -17.840 12.731 7.394 1.00 93.31 86 GLY A C 1
ATOM 700 O O . GLY A 1 86 ? -18.257 13.708 6.775 1.00 93.31 86 GLY A O 1
ATOM 701 N N . ILE A 1 87 ? -16.732 12.784 8.135 1.00 89.94 87 ILE A N 1
ATOM 702 C CA . ILE A 1 87 ? -15.890 13.971 8.239 1.00 89.94 87 ILE A CA 1
ATOM 703 C C . ILE A 1 87 ? -14.846 13.873 7.127 1.00 89.94 87 ILE A C 1
ATOM 705 O O . ILE A 1 87 ? -13.863 13.144 7.230 1.00 89.94 87 ILE A O 1
ATOM 709 N N . VAL A 1 88 ? -15.070 14.593 6.032 1.00 78.50 88 VAL A N 1
ATOM 710 C CA . VAL A 1 88 ? -14.106 14.697 4.933 1.00 78.50 88 VAL A CA 1
ATOM 711 C C . VAL A 1 88 ? -13.336 15.999 5.118 1.00 78.50 88 VAL A C 1
ATOM 713 O O . VAL A 1 88 ? -13.923 17.077 5.055 1.00 78.50 88 VAL A O 1
ATOM 716 N N . GLN A 1 89 ? -12.037 15.907 5.400 1.00 66.50 89 GLN A N 1
ATOM 717 C CA . GLN A 1 89 ? -11.159 17.079 5.409 1.00 66.50 89 GLN A CA 1
ATOM 718 C C . GLN A 1 89 ? -10.800 17.439 3.960 1.00 66.50 89 GLN A C 1
ATOM 720 O O . GLN A 1 89 ? -10.487 16.545 3.172 1.00 66.50 89 GLN A O 1
ATOM 725 N N . ALA A 1 90 ? -10.933 18.725 3.625 1.00 57.06 90 ALA A N 1
ATOM 726 C CA . ALA A 1 90 ? -10.632 19.292 2.309 1.00 57.06 90 ALA A CA 1
ATOM 727 C C . ALA A 1 90 ? -9.129 19.527 2.111 1.00 57.06 90 ALA A C 1
ATOM 729 O O . ALA A 1 90 ? -8.447 19.822 3.120 1.00 57.06 90 ALA A O 1
#

Radius of gyration: 14.67 Å; chains: 1; bounding box: 36×34×34 Å

pLDDT: mean 92.83, std 6.97, range [57.06, 98.44]